Protein AF-A0A952I353-F1 (afdb_monomer_lite)

Sequence (56 aa):
VEMAVHTKALLNQLNIPTYHFHKEQDAEELDLILKHTYMSNKPVAILTDASFWQGY

Secondary structure (DSSP, 8-state):
-HHHHHHHHHHHHTT--EEEE-SGGGGGGHHHHHHHHHHHT---EEEE-TTGGG--

Foldseek 3Di:
DPVCVVVVVVCVVVVAAEAEAEEQCVCVCVVVVVVVCVVVVGHHYYHYDPCHPVHD

pLDDT: mean 86.15, std 11.31, range [52.94, 95.44]

Radius of gyration: 12.08 Å; chains: 1; bounding box: 27×18×30 Å

Structure (mmCIF, N/CA/C/O backbone):
data_AF-A0A952I353-F1
#
_entry.id   AF-A0A952I353-F1
#
loop_
_atom_site.group_PDB
_atom_site.id
_atom_site.type_symbol
_atom_site.label_atom_id
_atom_site.label_alt_id
_atom_site.label_comp_id
_atom_site.label_asym_id
_atom_site.label_entity_id
_atom_site.label_seq_id
_atom_site.pdbx_PDB_ins_code
_atom_site.Cartn_x
_atom_site.Cartn_y
_atom_site.Cartn_z
_atom_site.occupancy
_atom_site.B_iso_or_equiv
_atom_site.auth_seq_id
_atom_site.auth_comp_id
_atom_site.auth_asym_id
_atom_site.auth_atom_id
_atom_site.pdbx_PDB_model_num
ATOM 1 N N . VAL A 1 1 ? -1.357 3.970 -14.988 1.00 54.03 1 VAL A N 1
ATOM 2 C CA . VAL A 1 1 ? -1.668 5.380 -14.640 1.00 54.03 1 VAL A CA 1
ATOM 3 C C . VAL A 1 1 ? -3.173 5.659 -14.488 1.00 54.03 1 VAL A C 1
ATOM 5 O O . VAL A 1 1 ? -3.531 6.123 -13.418 1.00 54.03 1 VAL A O 1
ATOM 8 N N . GLU A 1 2 ? -4.081 5.346 -15.430 1.00 52.94 2 GLU A N 1
ATOM 9 C CA . GLU A 1 2 ? -5.517 5.727 -15.284 1.00 52.94 2 GLU A CA 1
ATOM 10 C C . GLU A 1 2 ? -6.318 4.997 -14.182 1.00 52.94 2 GLU A C 1
ATOM 12 O O . GLU A 1 2 ? -7.105 5.631 -13.475 1.00 52.94 2 GLU A O 1
ATOM 17 N N . MET A 1 3 ? -6.101 3.691 -13.982 1.00 56.16 3 MET A N 1
ATOM 18 C CA . MET A 1 3 ? -6.873 2.872 -13.022 1.00 56.16 3 MET A CA 1
ATOM 19 C C . MET A 1 3 ? -6.711 3.326 -11.560 1.00 56.16 3 MET A C 1
ATOM 21 O O . MET A 1 3 ? -7.643 3.221 -10.759 1.00 56.16 3 MET A O 1
ATOM 25 N N . ALA A 1 4 ? -5.547 3.886 -11.218 1.00 61.03 4 ALA A N 1
ATOM 26 C CA . ALA A 1 4 ? -5.283 4.428 -9.891 1.00 61.03 4 ALA A CA 1
ATOM 27 C C . ALA A 1 4 ? -6.003 5.765 -9.654 1.00 61.03 4 ALA A C 1
ATOM 29 O O . ALA A 1 4 ? -6.350 6.054 -8.518 1.00 61.03 4 ALA A O 1
ATOM 30 N N . VAL A 1 5 ? -6.281 6.572 -10.686 1.00 65.81 5 VAL A N 1
ATOM 31 C CA . VAL A 1 5 ? -6.887 7.909 -10.513 1.00 65.81 5 VAL A CA 1
ATOM 32 C C . VAL A 1 5 ? -8.336 7.803 -10.038 1.00 65.81 5 VAL A C 1
ATOM 34 O O . VAL A 1 5 ? -8.726 8.455 -9.072 1.00 65.81 5 VAL A O 1
ATOM 37 N N . HIS A 1 6 ? -9.119 6.938 -10.682 1.00 75.75 6 HIS A N 1
ATOM 38 C CA . HIS A 1 6 ? -10.547 6.790 -10.391 1.00 75.75 6 HIS A CA 1
ATOM 39 C C . HIS A 1 6 ? -10.762 6.029 -9.078 1.00 75.75 6 HIS A C 1
ATOM 41 O O . HIS A 1 6 ? -11.561 6.430 -8.233 1.00 75.75 6 HIS A O 1
ATOM 47 N N . THR A 1 7 ? -9.974 4.975 -8.860 1.00 81.00 7 THR A N 1
ATOM 48 C CA . THR A 1 7 ? -10.042 4.163 -7.641 1.00 81.00 7 THR A CA 1
ATOM 49 C C . THR A 1 7 ? -9.552 4.938 -6.418 1.00 81.00 7 THR A C 1
ATOM 51 O O . THR A 1 7 ? -10.196 4.902 -5.375 1.00 81.00 7 THR A O 1
ATOM 54 N N . LYS A 1 8 ? -8.463 5.714 -6.532 1.00 83.31 8 LYS A N 1
ATOM 55 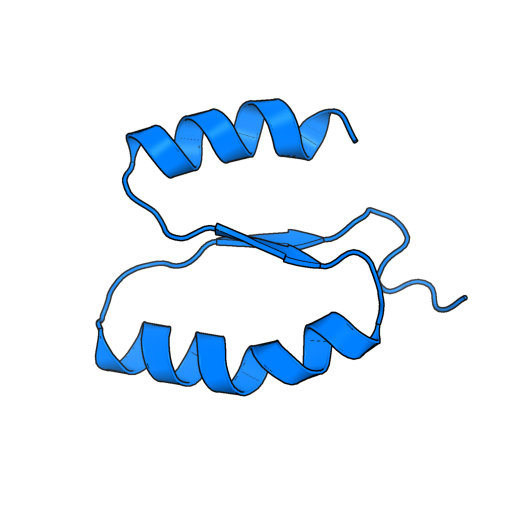C CA . LYS A 1 8 ? -7.939 6.524 -5.419 1.00 83.31 8 LYS A CA 1
ATOM 56 C C . LYS A 1 8 ? -8.920 7.608 -4.979 1.00 83.31 8 LYS A C 1
ATOM 58 O O . LYS A 1 8 ? -9.029 7.865 -3.784 1.00 83.31 8 LYS A O 1
ATOM 63 N N . ALA A 1 9 ? -9.655 8.211 -5.914 1.00 86.25 9 ALA A N 1
ATOM 64 C CA . ALA A 1 9 ? -10.695 9.180 -5.581 1.00 86.25 9 ALA A CA 1
ATOM 65 C C . ALA A 1 9 ? -11.812 8.544 -4.735 1.00 86.25 9 ALA A C 1
ATOM 67 O O . ALA A 1 9 ? -12.190 9.103 -3.705 1.00 86.25 9 ALA A O 1
ATOM 68 N N . LEU A 1 10 ? -12.277 7.349 -5.116 1.00 90.00 10 LEU A N 1
ATOM 69 C CA . LEU A 1 10 ? -13.288 6.608 -4.360 1.00 90.00 10 LEU A CA 1
ATOM 70 C C . LEU A 1 10 ? -12.776 6.175 -2.978 1.00 90.00 10 LEU A C 1
ATOM 72 O O . LEU A 1 10 ? -13.465 6.353 -1.977 1.00 90.00 10 LEU A O 1
ATOM 76 N N . LEU A 1 11 ? -11.553 5.648 -2.897 1.00 91.38 11 LEU A N 1
ATOM 77 C CA . LEU A 1 11 ? -10.943 5.238 -1.628 1.00 91.38 11 LEU A CA 1
ATOM 78 C C . LEU A 1 11 ? -10.802 6.416 -0.657 1.00 91.38 11 LEU A C 1
ATOM 80 O O . LEU A 1 11 ? -11.075 6.269 0.533 1.00 91.38 11 LEU A O 1
ATOM 84 N N . ASN A 1 12 ? -10.461 7.599 -1.173 1.00 89.31 12 ASN A N 1
ATOM 85 C CA . ASN A 1 12 ? -10.401 8.818 -0.377 1.00 89.31 12 ASN A CA 1
ATOM 86 C C . ASN A 1 12 ? -11.785 9.239 0.150 1.00 89.31 12 ASN A C 1
ATOM 88 O O . ASN A 1 12 ? -11.887 9.654 1.297 1.00 89.31 12 ASN A O 1
ATOM 92 N N . GLN A 1 13 ? -12.854 9.089 -0.644 1.00 93.06 13 GLN A N 1
ATOM 93 C CA . GLN A 1 13 ?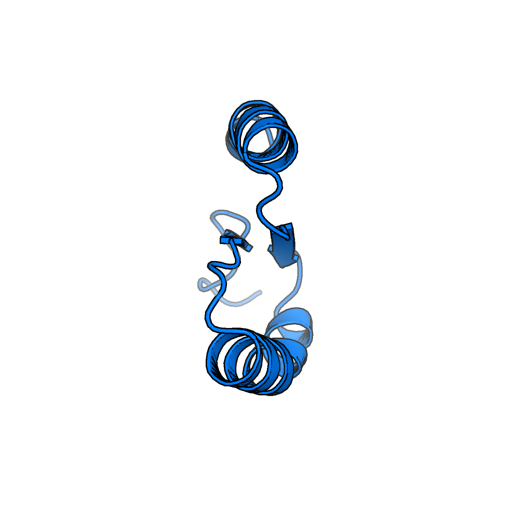 -14.233 9.344 -0.189 1.00 93.06 13 GLN A CA 1
ATOM 94 C C . GLN A 1 13 ? -14.695 8.364 0.898 1.00 93.06 13 GLN A C 1
ATOM 96 O O . GLN A 1 13 ? -15.486 8.731 1.761 1.00 93.06 13 GLN A O 1
ATOM 101 N N . LEU A 1 14 ? -14.205 7.124 0.858 1.00 93.31 14 LEU A N 1
ATOM 102 C CA . LEU A 1 14 ? -14.472 6.099 1.871 1.00 93.31 14 LEU A CA 1
ATOM 103 C C . LEU A 1 14 ? -13.540 6.208 3.090 1.00 93.31 14 LEU A C 1
ATOM 105 O O . LEU A 1 14 ? -13.608 5.372 3.991 1.00 93.31 14 LEU A O 1
ATOM 109 N N . ASN A 1 15 ? -12.671 7.223 3.125 1.00 90.69 15 ASN A N 1
ATOM 110 C CA . ASN A 1 15 ? -11.642 7.434 4.142 1.00 90.69 15 ASN A CA 1
ATOM 111 C C . ASN A 1 15 ? -10.726 6.210 4.338 1.00 90.69 15 ASN A C 1
ATOM 113 O O . ASN A 1 15 ? -10.284 5.926 5.454 1.00 90.69 15 ASN A O 1
ATOM 117 N N . ILE A 1 16 ? -10.442 5.482 3.255 1.00 93.69 16 ILE A N 1
ATOM 118 C CA . ILE A 1 16 ? -9.547 4.325 3.251 1.00 93.69 16 ILE A CA 1
ATOM 119 C C . ILE A 1 16 ? -8.125 4.813 2.938 1.00 93.69 16 ILE A C 1
ATOM 121 O O . ILE A 1 16 ? -7.883 5.331 1.840 1.00 93.69 16 ILE A O 1
ATOM 125 N N . PRO A 1 17 ? -7.156 4.650 3.860 1.00 91.56 17 PRO A N 1
ATOM 126 C CA . PRO A 1 17 ? -5.760 4.958 3.581 1.00 91.56 17 PRO A CA 1
ATOM 127 C C . PRO A 1 17 ? -5.282 4.170 2.363 1.00 91.56 17 PRO A C 1
ATOM 129 O O . PRO A 1 17 ? -5.551 2.975 2.244 1.00 91.56 17 PRO A O 1
ATOM 132 N N . THR A 1 18 ? -4.604 4.852 1.442 1.00 92.38 18 THR A N 1
ATOM 133 C CA . THR A 1 18 ? -4.208 4.278 0.153 1.00 92.38 18 THR A CA 1
ATOM 134 C C . THR A 1 18 ? -2.724 4.508 -0.103 1.00 92.38 18 THR A C 1
ATOM 136 O O . THR A 1 18 ? -2.279 5.656 -0.120 1.00 92.38 18 THR A O 1
ATOM 139 N N . TYR A 1 19 ? -1.990 3.429 -0.367 1.00 91.50 19 TYR A N 1
ATOM 140 C CA . TYR A 1 19 ? -0.580 3.438 -0.765 1.00 91.50 19 TYR A CA 1
ATOM 141 C C . TYR A 1 19 ? -0.459 3.034 -2.235 1.00 91.50 19 TYR A C 1
ATOM 143 O O . TYR A 1 19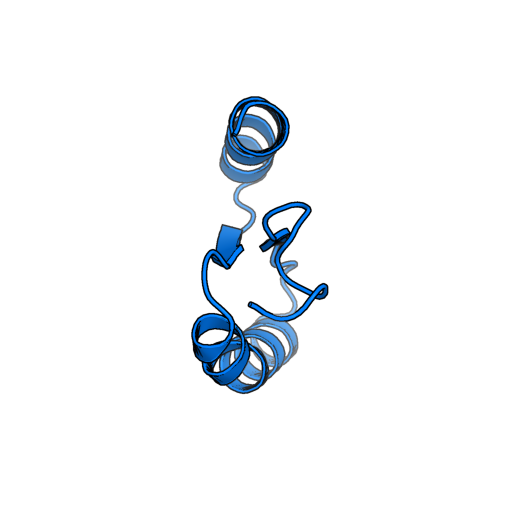 ? -1.262 2.239 -2.723 1.00 91.50 19 TYR A O 1
ATOM 151 N N . HIS A 1 20 ? 0.509 3.602 -2.954 1.00 90.56 20 HIS A N 1
ATOM 152 C CA . HIS A 1 20 ? 0.761 3.265 -4.355 1.00 90.56 20 HIS A CA 1
ATOM 153 C C . HIS A 1 20 ? 2.217 2.846 -4.511 1.00 90.56 20 HIS A C 1
ATOM 155 O O . HIS A 1 20 ? 3.108 3.666 -4.305 1.00 90.56 20 HIS A O 1
ATOM 161 N N . PHE A 1 21 ? 2.433 1.578 -4.838 1.00 91.44 21 PHE A N 1
ATOM 162 C CA . PHE A 1 21 ? 3.753 1.008 -5.048 1.00 91.44 21 PHE A CA 1
ATOM 163 C C . PHE A 1 21 ? 4.122 1.104 -6.529 1.00 91.44 2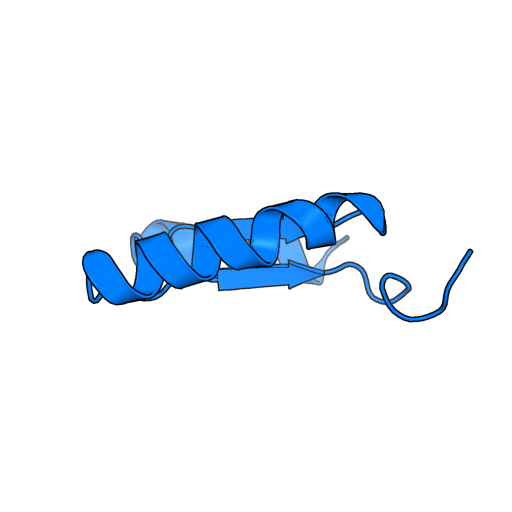1 PHE A C 1
ATOM 165 O O . PHE A 1 21 ? 3.424 0.576 -7.402 1.00 91.44 21 PHE A O 1
ATOM 172 N N . HIS A 1 22 ? 5.221 1.800 -6.792 1.00 86.75 22 HIS A N 1
ATOM 173 C CA . HIS A 1 22 ? 5.743 2.103 -8.120 1.00 86.75 22 HIS A CA 1
ATOM 174 C C . HIS A 1 22 ? 7.034 1.336 -8.424 1.00 86.75 22 HIS A C 1
ATOM 176 O O . H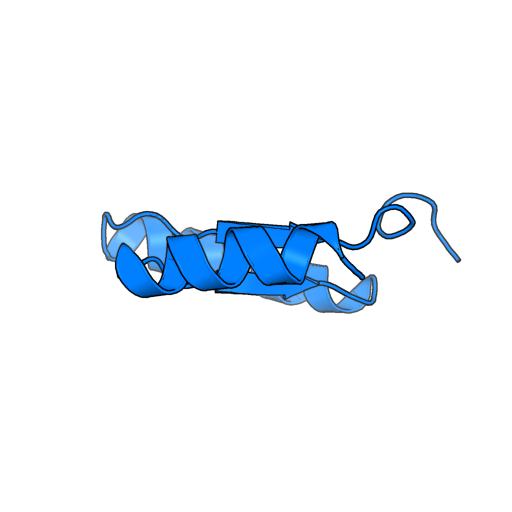IS A 1 22 ? 7.300 1.001 -9.577 1.00 86.75 22 HIS A O 1
ATOM 182 N N . LYS A 1 23 ? 7.841 1.047 -7.400 1.00 88.12 23 LYS A N 1
ATOM 183 C CA . LYS A 1 23 ? 9.129 0.344 -7.506 1.00 88.12 23 LYS A CA 1
ATOM 184 C C . LYS A 1 23 ? 9.195 -0.796 -6.497 1.00 88.12 23 LYS A C 1
ATOM 186 O O . LYS A 1 23 ? 8.600 -0.705 -5.432 1.00 88.12 23 LYS A O 1
ATOM 191 N N . GLU A 1 24 ? 9.957 -1.840 -6.800 1.00 87.38 24 GLU A N 1
ATOM 192 C CA . GLU A 1 24 ? 10.037 -3.052 -5.970 1.00 87.38 24 GLU A CA 1
ATOM 193 C C . GLU A 1 24 ? 10.348 -2.759 -4.490 1.00 87.38 24 GLU A C 1
ATOM 195 O O . GLU A 1 24 ? 9.762 -3.379 -3.607 1.00 87.38 24 GLU A O 1
ATOM 200 N N . GLN A 1 25 ? 11.178 -1.747 -4.209 1.00 90.25 25 GLN A N 1
ATOM 201 C CA . GLN A 1 25 ? 11.533 -1.343 -2.842 1.00 90.25 25 GLN A CA 1
ATOM 202 C C . GLN A 1 25 ? 10.333 -0.845 -2.022 1.00 90.25 25 GLN A C 1
ATOM 204 O O . GLN A 1 25 ? 10.365 -0.911 -0.800 1.00 90.25 25 GLN A O 1
ATOM 209 N N . ASP A 1 26 ? 9.253 -0.382 -2.658 1.00 90.56 26 ASP A N 1
ATOM 210 C CA . ASP A 1 26 ? 8.041 0.031 -1.941 1.00 90.56 26 ASP A CA 1
ATOM 211 C C . ASP A 1 26 ? 7.377 -1.168 -1.228 1.00 90.56 26 ASP A C 1
ATOM 213 O O . ASP A 1 26 ? 6.675 -0.993 -0.232 1.00 90.56 26 ASP A O 1
ATOM 217 N N . ALA A 1 27 ? 7.643 -2.407 -1.673 1.00 90.75 27 ALA A N 1
ATOM 218 C CA . ALA A 1 27 ? 7.180 -3.616 -0.992 1.00 90.75 27 ALA A CA 1
ATOM 219 C C . ALA A 1 27 ? 7.817 -3.807 0.397 1.00 90.75 27 ALA A C 1
ATOM 221 O O . ALA A 1 27 ? 7.248 -4.518 1.226 1.00 90.75 27 ALA A O 1
ATOM 222 N N . GLU A 1 28 ? 8.950 -3.157 0.690 1.00 94.31 28 GLU A N 1
ATOM 223 C CA . GLU A 1 28 ? 9.577 -3.183 2.018 1.00 94.31 28 GLU A CA 1
ATOM 224 C C . GLU A 1 28 ? 8.674 -2.538 3.087 1.00 94.31 28 GLU A C 1
ATOM 226 O O . GLU A 1 28 ? 8.715 -2.922 4.257 1.00 94.31 28 GLU A O 1
ATOM 231 N N . GLU A 1 29 ? 7.790 -1.614 2.693 1.00 92.25 29 GLU A N 1
ATOM 232 C CA . GLU A 1 29 ? 6.830 -0.967 3.596 1.00 92.25 29 GLU A CA 1
ATOM 233 C C . GLU A 1 29 ? 5.616 -1.857 3.926 1.00 92.25 29 GLU A C 1
ATOM 235 O O . GLU A 1 29 ? 4.866 -1.572 4.868 1.00 92.25 29 GLU A O 1
ATOM 240 N N . LEU A 1 30 ? 5.412 -2.956 3.185 1.00 93.88 30 LEU A N 1
ATOM 241 C CA . LEU A 1 30 ? 4.214 -3.793 3.281 1.00 93.88 30 LEU A CA 1
ATOM 242 C C . LEU A 1 30 ? 4.020 -4.392 4.681 1.00 93.88 30 LEU A C 1
ATOM 244 O O . LEU A 1 30 ? 2.902 -4.394 5.193 1.00 93.88 30 LEU A O 1
ATOM 248 N N . ASP A 1 31 ? 5.091 -4.862 5.326 1.00 95.06 31 ASP A N 1
ATOM 249 C CA . ASP A 1 31 ? 5.018 -5.456 6.670 1.00 95.06 31 ASP A CA 1
ATOM 250 C C . ASP A 1 31 ? 4.510 -4.446 7.714 1.00 95.06 31 ASP A C 1
ATOM 252 O O . ASP A 1 31 ? 3.631 -4.752 8.528 1.00 95.06 31 ASP A O 1
ATOM 256 N N . LEU A 1 32 ? 5.001 -3.205 7.655 1.00 95.44 32 LEU A N 1
ATOM 257 C CA . LEU A 1 32 ? 4.563 -2.141 8.554 1.00 95.44 32 LEU A CA 1
ATOM 258 C C . LEU A 1 32 ? 3.101 -1.757 8.295 1.00 95.44 32 LEU A C 1
ATOM 260 O O . LEU A 1 32 ? 2.329 -1.591 9.244 1.00 95.44 32 LEU A O 1
ATOM 264 N N . ILE A 1 33 ? 2.708 -1.657 7.022 1.00 94.88 33 ILE A N 1
ATOM 265 C CA . ILE A 1 33 ? 1.329 -1.356 6.621 1.00 94.88 33 ILE A CA 1
ATOM 266 C C . ILE A 1 33 ? 0.375 -2.435 7.142 1.00 94.88 33 ILE A C 1
ATOM 268 O O . ILE A 1 33 ? -0.656 -2.105 7.733 1.00 94.88 33 ILE A O 1
ATOM 272 N N . LEU A 1 34 ? 0.715 -3.716 6.990 1.00 92.88 34 LEU A N 1
ATOM 273 C CA . LEU A 1 34 ? -0.103 -4.825 7.485 1.00 92.88 34 LEU A CA 1
ATOM 274 C C . LEU A 1 34 ? -0.223 -4.812 9.012 1.00 92.88 34 LEU A C 1
ATOM 276 O O . LEU A 1 34 ? -1.3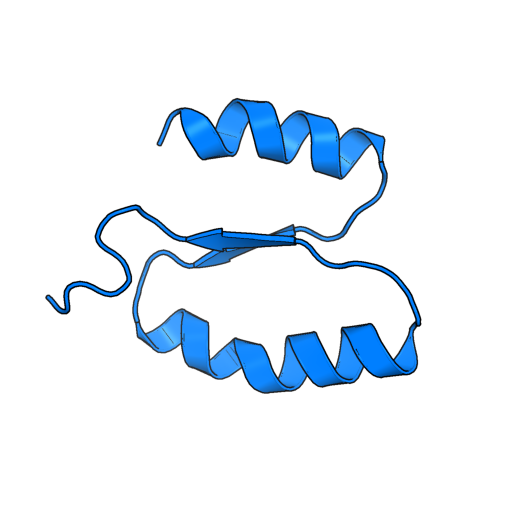31 -4.953 9.533 1.00 92.88 34 LEU A O 1
ATOM 280 N N . LYS A 1 35 ? 0.875 -4.564 9.738 1.00 94.88 35 LYS A N 1
ATOM 281 C CA . LYS A 1 35 ? 0.848 -4.408 11.203 1.00 94.88 35 LYS A CA 1
ATOM 282 C C . LYS A 1 35 ? -0.073 -3.270 11.632 1.00 94.88 35 LYS A C 1
ATOM 284 O O . LYS A 1 35 ? -0.916 -3.461 12.505 1.00 94.88 35 LYS A O 1
ATOM 289 N N . HIS A 1 36 ? 0.040 -2.102 11.003 1.00 92.94 36 HIS A N 1
ATOM 290 C CA . HIS A 1 36 ? -0.827 -0.963 11.301 1.00 92.94 36 HIS A CA 1
ATOM 291 C C . HIS A 1 36 ? -2.302 -1.255 10.973 1.00 92.94 36 HIS A C 1
ATOM 293 O O . HIS A 1 36 ? -3.194 -0.930 11.759 1.00 92.94 36 HIS A O 1
ATOM 299 N N . THR A 1 37 ? -2.569 -1.908 9.841 1.00 94.25 37 THR A N 1
ATOM 300 C CA . THR A 1 37 ? -3.916 -2.327 9.410 1.00 94.25 37 THR A CA 1
ATOM 301 C C . THR A 1 37 ? -4.543 -3.276 10.433 1.00 94.25 37 THR A C 1
ATOM 303 O O . THR A 1 37 ? -5.670 -3.054 10.875 1.00 94.25 37 THR A O 1
ATOM 306 N N . TYR A 1 38 ? -3.785 -4.278 10.886 1.00 94.00 38 TYR A N 1
ATOM 307 C CA . TYR A 1 38 ? -4.218 -5.225 11.913 1.00 94.00 38 TYR A CA 1
ATOM 308 C C . TYR A 1 38 ? -4.515 -4.532 13.250 1.00 94.00 38 TYR A C 1
ATOM 310 O O . TYR A 1 38 ? -5.581 -4.729 13.827 1.00 94.00 38 TYR A O 1
ATOM 318 N N . MET A 1 39 ? -3.611 -3.664 13.717 1.00 95.19 39 MET A N 1
ATOM 319 C CA . MET A 1 39 ? -3.766 -2.951 14.991 1.00 95.19 39 MET A CA 1
ATOM 320 C C . MET A 1 39 ? -4.929 -1.952 14.985 1.00 95.19 39 MET A C 1
ATOM 322 O O . MET A 1 39 ? -5.608 -1.783 15.995 1.00 95.19 39 MET A O 1
ATOM 326 N N . SER A 1 40 ? -5.157 -1.269 13.862 1.00 93.44 40 SER A N 1
ATOM 327 C CA . SER A 1 40 ? -6.210 -0.254 13.736 1.00 93.44 40 SER A CA 1
ATOM 328 C C . SER A 1 40 ? -7.589 -0.836 13.412 1.00 93.44 40 SER A C 1
ATOM 330 O O . SER A 1 40 ? -8.579 -0.111 13.523 1.00 93.44 40 SER A O 1
ATOM 332 N N . ASN A 1 41 ? -7.659 -2.117 13.022 1.00 91.44 41 ASN A N 1
ATOM 333 C CA . ASN A 1 41 ? -8.865 -2.807 12.554 1.00 91.44 41 ASN A CA 1
ATOM 334 C C . ASN A 1 41 ? -9.627 -2.015 11.470 1.00 91.44 41 ASN A C 1
ATOM 336 O O . ASN A 1 41 ? -10.859 -1.980 11.440 1.00 91.44 41 ASN A O 1
ATOM 340 N N . LYS A 1 42 ? -8.879 -1.321 10.605 1.00 90.38 42 LYS A N 1
ATOM 341 C CA . LYS A 1 42 ? -9.400 -0.513 9.498 1.00 90.38 42 LYS A CA 1
ATOM 342 C C . LYS A 1 42 ? -8.794 -0.994 8.185 1.00 90.38 42 LYS A C 1
ATOM 344 O O . LYS A 1 42 ? -7.613 -1.330 8.169 1.00 90.38 42 LYS A O 1
ATOM 349 N N . PRO A 1 43 ? -9.564 -1.006 7.087 1.00 92.31 43 PRO A N 1
ATOM 350 C CA . PRO A 1 43 ? -9.040 -1.404 5.789 1.00 92.31 43 PRO A CA 1
ATOM 351 C C . PRO A 1 43 ? -8.001 -0.397 5.284 1.00 92.31 43 PRO A C 1
ATOM 353 O O . PRO A 1 43 ? -8.126 0.805 5.511 1.00 92.31 43 PRO A O 1
ATOM 356 N N . VAL A 1 44 ? -7.012 -0.904 4.551 1.00 94.19 44 VAL A N 1
ATOM 357 C CA . VAL A 1 44 ? -6.025 -0.129 3.792 1.00 94.19 44 VAL A CA 1
ATOM 358 C C . VAL A 1 44 ? -6.009 -0.661 2.366 1.00 94.19 44 VAL A C 1
ATOM 360 O O . VAL A 1 44 ? -6.093 -1.870 2.150 1.00 94.19 44 VAL A O 1
ATOM 363 N N . ALA A 1 45 ? -5.905 0.236 1.392 1.00 94.00 45 ALA A N 1
ATOM 364 C CA . ALA A 1 45 ? -5.762 -0.117 -0.010 1.00 94.00 45 ALA A CA 1
ATOM 365 C C . ALA A 1 45 ? -4.303 0.024 -0.455 1.00 94.00 45 ALA A C 1
ATOM 367 O O . ALA A 1 45 ? -3.656 1.040 -0.197 1.00 94.00 45 ALA A O 1
ATOM 368 N N . ILE A 1 46 ? -3.804 -0.982 -1.169 1.00 92.12 46 ILE A N 1
ATOM 369 C CA . ILE A 1 46 ? -2.497 -0.944 -1.825 1.00 92.12 46 ILE A CA 1
ATOM 370 C C . ILE A 1 46 ? -2.742 -1.052 -3.324 1.00 92.12 46 ILE A C 1
ATOM 372 O O . ILE A 1 46 ? -3.343 -2.014 -3.800 1.00 92.12 46 ILE A O 1
ATOM 376 N N . LEU A 1 47 ? -2.309 -0.034 -4.055 1.00 90.75 47 LEU A N 1
ATOM 377 C CA . LEU A 1 47 ? -2.310 -0.004 -5.508 1.00 90.75 47 LEU A CA 1
ATOM 378 C C . LEU A 1 47 ? -0.893 -0.320 -5.980 1.00 90.75 47 LEU A C 1
ATOM 380 O O . LEU A 1 47 ? 0.069 0.162 -5.391 1.00 90.75 47 LEU A O 1
ATOM 384 N N . THR A 1 48 ? -0.760 -1.104 -7.041 1.00 88.94 48 THR A N 1
ATOM 385 C CA . THR A 1 48 ? 0.529 -1.405 -7.673 1.00 88.94 48 THR A CA 1
ATOM 386 C C . THR A 1 48 ? 0.435 -1.096 -9.158 1.00 88.94 48 THR A C 1
ATOM 388 O O . THR A 1 48 ? -0.617 -1.312 -9.772 1.00 88.94 48 THR A O 1
ATOM 391 N N . ASP A 1 49 ? 1.534 -0.659 -9.764 1.00 85.94 49 ASP A N 1
ATOM 392 C CA . ASP A 1 49 ? 1.612 -0.597 -11.222 1.00 85.94 49 ASP A CA 1
ATOM 393 C C . ASP A 1 49 ? 1.468 -1.995 -11.854 1.00 85.94 49 ASP A C 1
ATOM 395 O O . ASP A 1 49 ? 1.789 -3.018 -11.251 1.00 85.94 49 ASP A O 1
ATOM 399 N N . ALA A 1 50 ? 0.975 -2.061 -13.095 1.00 84.12 50 ALA A N 1
ATOM 400 C CA . ALA A 1 50 ? 0.735 -3.339 -13.779 1.00 84.12 50 ALA A CA 1
ATOM 401 C C . ALA A 1 50 ? 2.021 -4.165 -13.980 1.00 84.12 50 ALA A C 1
ATOM 403 O O . ALA A 1 50 ? 1.975 -5.393 -13.997 1.00 84.12 50 ALA A O 1
ATOM 404 N N . SER A 1 51 ? 3.163 -3.489 -14.108 1.00 83.12 51 SER A N 1
ATOM 405 C CA . SER A 1 51 ? 4.492 -4.090 -14.242 1.00 83.12 51 SER A CA 1
ATOM 406 C C . SER A 1 51 ? 5.175 -4.372 -12.902 1.00 83.12 51 SER A C 1
ATOM 408 O O . SER A 1 51 ? 6.280 -4.898 -12.897 1.00 83.12 51 SER A O 1
ATOM 410 N N . PHE A 1 52 ? 4.553 -4.035 -11.767 1.00 84.06 52 PHE A N 1
ATOM 411 C CA . PHE A 1 52 ? 5.216 -4.034 -10.460 1.00 84.06 52 PHE A CA 1
ATOM 412 C C . PHE A 1 52 ? 5.833 -5.390 -10.086 1.00 84.06 52 PHE A C 1
ATOM 414 O O . PHE A 1 52 ? 6.975 -5.452 -9.646 1.00 84.06 52 PHE A O 1
ATOM 421 N N . TRP A 1 53 ? 5.106 -6.485 -10.319 1.00 79.94 53 TRP A N 1
ATOM 422 C CA . TRP A 1 53 ? 5.564 -7.845 -10.001 1.00 79.94 53 TRP A CA 1
ATOM 423 C C . TRP A 1 53 ? 6.321 -8.536 -11.141 1.00 79.94 53 TRP A C 1
ATOM 425 O O . TRP A 1 53 ? 6.660 -9.709 -11.018 1.00 79.94 53 TRP A O 1
ATOM 435 N N . GLN A 1 54 ? 6.551 -7.854 -12.267 1.00 78.25 54 GLN A N 1
ATOM 436 C CA . GLN A 1 54 ? 7.205 -8.466 -13.427 1.00 78.25 54 GLN A CA 1
ATOM 437 C C . GLN A 1 54 ? 8.739 -8.478 -13.321 1.00 78.25 54 GLN A C 1
ATOM 439 O O . GLN A 1 54 ? 9.372 -9.164 -14.118 1.00 78.25 54 GLN A O 1
ATOM 444 N N . GLY A 1 55 ? 9.322 -7.798 -12.320 1.00 64.38 55 GLY A N 1
ATOM 445 C CA . GLY A 1 55 ? 10.767 -7.549 -12.245 1.00 64.38 55 GLY A CA 1
ATOM 446 C C . GLY A 1 55 ? 11.207 -6.556 -13.329 1.00 64.38 55 GLY A C 1
ATOM 447 O O . GLY A 1 55 ? 10.614 -6.512 -14.406 1.00 64.38 55 GLY A O 1
ATOM 448 N N . TYR A 1 56 ? 12.188 -5.703 -13.031 1.00 57.91 56 TYR A N 1
ATOM 449 C CA . TYR A 1 56 ? 12.755 -4.782 -14.030 1.00 57.91 56 TYR A CA 1
ATOM 450 C C . TYR A 1 56 ? 13.674 -5.505 -15.020 1.00 57.91 56 TYR A C 1
ATOM 452 O O . TYR A 1 56 ? 14.417 -6.411 -14.577 1.00 57.91 56 TYR A O 1
#